Protein AF-A0A1Q5MLN7-F1 (afdb_monomer_lite)

Secondary structure (DSSP, 8-state):
--------S-TTSHHHHHHHTT-SSS-GGGGSSS-SSS---TT-GGG--TTHHHHHHHHT-

Sequence (61 aa):
MSSANDSPPEQLAPAAIIRDLDLLRPIYAQTAAYGHFGRELPDFTWERTDRVDALRAAAGL

pLDDT: mean 88.7, std 17.03, range [40.0, 98.19]

Foldseek 3Di:
DDDDPPPDDPCPPPVNCCVQQVPPDPLCVVCVPPHLDPDPDPNNSVNDPVCVVVVCVVVVD

Structure (mmCIF, N/CA/C/O backbone):
data_AF-A0A1Q5MLN7-F1
#
_entry.id   AF-A0A1Q5MLN7-F1
#
loop_
_atom_site.group_PDB
_atom_site.id
_atom_site.type_symbol
_atom_site.label_atom_id
_atom_site.label_alt_id
_atom_site.label_comp_id
_atom_site.label_asym_id
_atom_site.label_entity_id
_atom_site.label_seq_id
_atom_site.pdbx_PDB_ins_code
_atom_site.Cartn_x
_atom_site.Cartn_y
_atom_site.Cartn_z
_atom_site.occupancy
_atom_site.B_iso_or_equiv
_atom_site.auth_seq_id
_atom_site.auth_comp_id
_atom_site.auth_asym_id
_atom_site.auth_atom_id
_atom_site.pdbx_PDB_model_num
ATOM 1 N N . MET A 1 1 ? -20.335 -20.194 25.252 1.00 40.00 1 MET A N 1
ATOM 2 C CA . MET A 1 1 ? -19.956 -20.579 23.877 1.00 40.00 1 MET A CA 1
ATOM 3 C C . MET A 1 1 ? -18.790 -19.698 23.481 1.00 40.00 1 MET A C 1
ATOM 5 O O . MET A 1 1 ? -18.967 -18.500 23.335 1.00 40.00 1 MET A O 1
ATOM 9 N N . SER A 1 2 ? -17.590 -20.277 23.502 1.00 42.44 2 SER A N 1
ATOM 10 C CA . SER A 1 2 ? -16.328 -19.599 23.211 1.00 42.44 2 SER A CA 1
ATOM 11 C C . SER A 1 2 ? -16.280 -19.306 21.714 1.00 42.44 2 SER A C 1
ATOM 13 O O . SER A 1 2 ? -16.239 -20.239 20.915 1.00 42.44 2 SER A O 1
ATOM 15 N N . SER A 1 3 ? -16.361 -18.030 21.334 1.00 45.00 3 SER A N 1
ATOM 16 C CA . SER A 1 3 ? -16.036 -17.620 19.971 1.00 45.00 3 SER A CA 1
ATOM 17 C C . SER A 1 3 ? -14.536 -17.792 19.796 1.00 45.00 3 SER A C 1
ATOM 19 O O . SER A 1 3 ? -13.739 -17.214 20.535 1.00 45.00 3 SER A O 1
ATOM 21 N N . ALA A 1 4 ? -14.197 -18.689 18.880 1.00 46.69 4 ALA A N 1
ATOM 22 C CA . ALA A 1 4 ? -12.852 -19.098 18.561 1.00 46.69 4 ALA A CA 1
ATOM 23 C C . ALA A 1 4 ? -11.974 -17.899 18.191 1.00 46.69 4 ALA A C 1
ATOM 25 O O . ALA A 1 4 ? -12.418 -16.925 17.588 1.00 46.69 4 ALA A O 1
ATOM 26 N N . ASN A 1 5 ? -10.706 -18.028 18.555 1.00 47.62 5 ASN A N 1
ATOM 27 C CA . ASN A 1 5 ? -9.585 -17.247 18.071 1.00 47.62 5 ASN A CA 1
ATOM 28 C C . ASN A 1 5 ? -9.489 -17.348 16.532 1.00 47.62 5 ASN A C 1
ATOM 30 O O . ASN A 1 5 ? -8.729 -18.164 16.021 1.00 47.62 5 ASN A O 1
ATOM 34 N N . ASP A 1 6 ? -10.268 -16.542 15.809 1.00 55.00 6 ASP A N 1
ATOM 35 C CA . ASP A 1 6 ? -10.170 -16.326 14.356 1.00 55.00 6 ASP A CA 1
ATOM 36 C C . ASP A 1 6 ? -9.175 -15.195 14.060 1.00 55.00 6 ASP A C 1
ATOM 38 O O . ASP A 1 6 ? -9.463 -14.237 13.348 1.00 55.00 6 ASP A O 1
ATOM 42 N N . SER A 1 7 ? -8.004 -15.243 14.701 1.00 52.97 7 SER A N 1
ATOM 43 C CA . SER A 1 7 ? -6.925 -14.321 14.362 1.00 52.97 7 SER A CA 1
ATOM 44 C C . SER A 1 7 ? -6.403 -14.740 12.983 1.00 52.97 7 SER A C 1
ATOM 46 O O . SER A 1 7 ? -5.839 -15.835 12.881 1.00 52.97 7 SER A O 1
ATOM 48 N N . PRO A 1 8 ? -6.590 -13.937 11.915 1.00 57.19 8 PRO A N 1
ATOM 49 C CA . PRO A 1 8 ? -6.030 -14.261 10.608 1.00 57.19 8 PRO A CA 1
ATOM 50 C C . PRO A 1 8 ? -4.501 -14.395 10.725 1.00 57.19 8 PRO A C 1
ATOM 52 O O . PRO A 1 8 ? -3.923 -13.875 11.688 1.00 57.19 8 PRO A O 1
ATOM 55 N N . PRO A 1 9 ? -3.821 -15.060 9.765 1.00 57.75 9 PRO A N 1
ATOM 56 C CA . PRO A 1 9 ? -2.359 -15.020 9.697 1.00 57.75 9 PRO A CA 1
ATOM 57 C C . PRO A 1 9 ? -1.921 -13.568 9.872 1.00 57.75 9 PRO A C 1
ATOM 59 O O . PRO A 1 9 ? -2.521 -12.699 9.234 1.00 57.75 9 PRO A O 1
ATOM 62 N N . GLU A 1 10 ? -0.975 -13.329 10.789 1.00 72.06 10 GLU A N 1
ATOM 63 C CA . GLU A 1 10 ? -0.571 -11.997 11.258 1.00 72.06 10 GLU A CA 1
ATOM 64 C C . GLU A 1 10 ? -0.678 -10.971 10.122 1.00 72.06 10 GLU A C 1
ATOM 66 O O . GLU A 1 10 ? -0.115 -11.183 9.052 1.00 72.06 10 GLU A O 1
ATOM 71 N N . GLN A 1 11 ? -1.442 -9.889 10.307 1.00 78.00 11 GLN A N 1
ATOM 72 C CA . GLN A 1 11 ? -1.831 -8.983 9.207 1.00 78.00 11 GLN A CA 1
ATOM 73 C C . GLN A 1 11 ? -0.631 -8.394 8.438 1.00 78.00 11 GLN A C 1
ATOM 75 O O . GLN A 1 11 ? -0.770 -7.988 7.288 1.00 78.00 11 GLN A O 1
ATOM 80 N N . LEU A 1 12 ? 0.550 -8.374 9.063 1.00 88.31 12 LEU A N 1
ATOM 81 C CA . LEU A 1 12 ? 1.808 -7.893 8.490 1.00 88.31 12 LEU A CA 1
ATOM 82 C C . LEU A 1 12 ? 2.726 -9.016 7.981 1.00 88.31 12 LEU A C 1
ATOM 84 O O . LEU A 1 12 ? 3.825 -8.741 7.501 1.00 88.31 12 LEU A O 1
ATOM 88 N N . ALA A 1 13 ? 2.302 -10.278 8.062 1.00 94.31 13 ALA A N 1
ATOM 89 C CA . ALA A 1 13 ? 3.019 -11.382 7.448 1.00 94.31 13 ALA A CA 1
ATOM 90 C C . ALA A 1 13 ? 3.149 -11.128 5.933 1.00 94.31 13 ALA A C 1
ATOM 92 O O . ALA A 1 13 ? 2.188 -10.670 5.307 1.00 94.31 13 ALA A O 1
ATOM 93 N N . PRO A 1 14 ? 4.281 -11.482 5.293 1.00 95.94 14 PRO A N 1
ATOM 94 C CA . PRO A 1 14 ? 4.489 -11.225 3.864 1.00 95.94 14 PRO A CA 1
ATOM 95 C C . PRO A 1 14 ? 3.356 -11.749 2.971 1.00 95.94 14 PRO A C 1
ATOM 97 O O . PRO A 1 14 ? 2.918 -11.070 2.045 1.00 95.94 14 PRO A O 1
ATOM 100 N N . ALA A 1 15 ? 2.830 -12.935 3.288 1.00 95.62 15 ALA A N 1
ATOM 101 C CA . ALA A 1 15 ? 1.710 -13.528 2.562 1.00 95.62 15 ALA A CA 1
ATOM 102 C C . ALA A 1 15 ? 0.408 -12.719 2.707 1.00 95.62 15 ALA A C 1
ATOM 104 O O . ALA A 1 15 ? -0.363 -12.628 1.752 1.00 95.62 15 ALA A O 1
ATOM 105 N N . ALA A 1 16 ? 0.167 -12.117 3.877 1.00 95.12 16 ALA A N 1
ATOM 106 C CA . ALA A 1 16 ? -0.988 -11.255 4.102 1.00 95.12 16 ALA A CA 1
ATOM 107 C C . ALA A 1 16 ? -0.871 -9.956 3.294 1.00 95.12 16 ALA A C 1
ATOM 109 O O . ALA A 1 16 ? -1.822 -9.591 2.612 1.00 95.12 16 ALA A O 1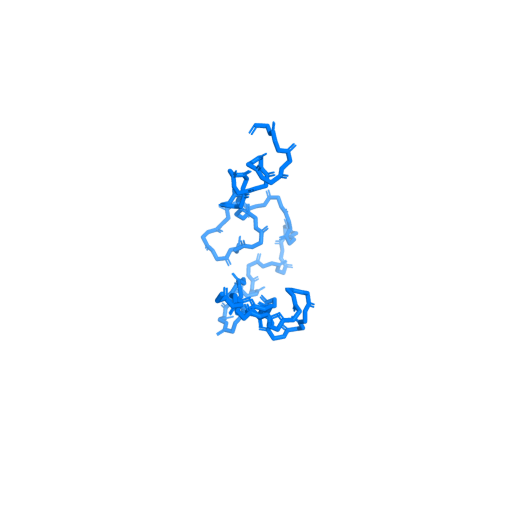
ATOM 110 N N . ILE A 1 17 ? 0.311 -9.328 3.268 1.00 95.69 17 ILE A N 1
ATOM 111 C CA . ILE A 1 17 ? 0.564 -8.105 2.486 1.00 95.69 17 ILE A CA 1
ATOM 112 C C . ILE A 1 17 ? 0.342 -8.352 0.989 1.00 95.69 17 ILE A C 1
ATOM 114 O O . ILE A 1 17 ? -0.360 -7.584 0.334 1.00 95.69 17 ILE A O 1
ATOM 118 N N . ILE A 1 18 ? 0.904 -9.441 0.451 1.00 96.88 18 ILE A N 1
ATOM 119 C CA . ILE A 1 18 ? 0.755 -9.807 -0.965 1.00 96.88 18 ILE A CA 1
ATOM 120 C C . ILE A 1 18 ? -0.715 -9.981 -1.349 1.00 96.88 18 ILE A C 1
ATOM 122 O O . ILE A 1 18 ? -1.125 -9.514 -2.410 1.00 96.88 18 ILE A O 1
ATOM 126 N N . ARG A 1 19 ? -1.492 -10.659 -0.499 1.00 96.06 19 ARG A N 1
ATOM 127 C CA . ARG A 1 19 ? -2.917 -10.909 -0.726 1.00 96.06 19 ARG A CA 1
ATOM 128 C C . ARG A 1 19 ? -3.730 -9.622 -0.629 1.00 96.06 19 ARG A C 1
ATOM 130 O O . ARG A 1 19 ? -4.508 -9.329 -1.527 1.00 96.06 19 ARG A O 1
ATOM 137 N N . ASP A 1 20 ? -3.559 -8.872 0.453 1.00 95.44 20 ASP A N 1
ATOM 138 C CA . ASP A 1 20 ? -4.387 -7.708 0.763 1.00 95.44 20 ASP A CA 1
ATOM 139 C C . ASP A 1 20 ? -4.158 -6.551 -0.220 1.00 95.44 20 ASP A C 1
ATOM 141 O O . ASP A 1 20 ? -5.097 -5.830 -0.551 1.00 95.44 20 ASP A O 1
ATOM 145 N N . LEU A 1 21 ? -2.922 -6.386 -0.704 1.00 96.56 21 LEU A N 1
ATOM 146 C CA . LEU A 1 21 ? -2.571 -5.397 -1.725 1.00 96.56 21 LEU A CA 1
ATOM 147 C C . LEU A 1 21 ? -2.612 -5.969 -3.152 1.00 96.56 21 LEU A C 1
ATOM 149 O O . LEU A 1 21 ? -2.306 -5.246 -4.097 1.00 96.56 21 LEU A O 1
ATOM 153 N N . ASP A 1 22 ? -2.984 -7.237 -3.339 1.00 97.19 22 ASP A N 1
ATOM 154 C CA . ASP A 1 22 ? -3.067 -7.889 -4.652 1.00 97.19 22 ASP A CA 1
ATOM 155 C C . ASP A 1 22 ? -1.790 -7.686 -5.501 1.00 97.19 22 ASP A C 1
ATOM 157 O O . ASP A 1 22 ? -1.799 -7.079 -6.575 1.00 97.19 22 ASP A O 1
ATOM 161 N N . LEU A 1 23 ? -0.640 -8.117 -4.972 1.00 98.00 23 LEU A N 1
ATOM 162 C CA . LEU A 1 23 ? 0.682 -7.771 -5.522 1.00 98.00 23 LEU A CA 1
ATOM 163 C C . LEU A 1 23 ? 1.205 -8.739 -6.596 1.00 98.00 23 LEU A C 1
ATOM 165 O O . LEU A 1 23 ? 2.173 -8.425 -7.291 1.00 98.00 23 LEU A O 1
ATOM 169 N 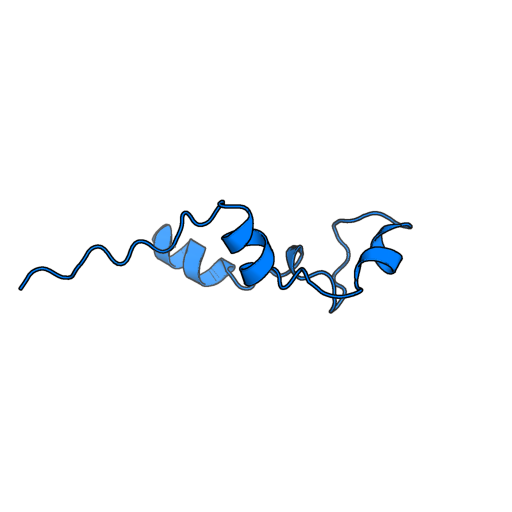N . LEU A 1 24 ? 0.598 -9.913 -6.780 1.00 98.06 24 LEU A N 1
ATOM 170 C CA . LEU A 1 24 ? 1.044 -10.899 -7.782 1.00 98.06 24 LEU A CA 1
ATOM 171 C C . LEU A 1 24 ? 0.507 -10.572 -9.184 1.00 98.06 24 LEU A C 1
ATOM 173 O O . LEU A 1 24 ? -0.119 -11.399 -9.845 1.00 98.06 24 LEU A O 1
ATOM 177 N N . ARG A 1 25 ? 0.763 -9.341 -9.635 1.00 98.06 25 ARG A N 1
ATOM 178 C CA . ARG A 1 25 ? 0.321 -8.782 -10.918 1.00 98.06 25 ARG A CA 1
ATOM 179 C C . ARG A 1 25 ? 1.459 -7.994 -11.581 1.00 98.06 25 ARG A C 1
ATOM 181 O O . ARG A 1 25 ? 2.342 -7.489 -10.885 1.00 98.06 25 ARG A O 1
ATOM 188 N N . PRO A 1 26 ? 1.460 -7.835 -12.915 1.00 97.88 26 PRO A N 1
ATOM 189 C CA . PRO A 1 26 ? 2.493 -7.082 -13.628 1.00 97.88 26 PRO A CA 1
ATOM 190 C C . PRO A 1 26 ? 2.280 -5.553 -13.534 1.00 97.88 26 PRO A C 1
ATOM 192 O O . PRO A 1 26 ? 2.131 -4.877 -14.546 1.00 97.88 26 PRO A O 1
ATOM 195 N N . ILE A 1 27 ? 2.275 -4.997 -12.318 1.00 97.88 27 ILE A N 1
ATOM 196 C CA . ILE A 1 27 ? 1.935 -3.582 -12.040 1.00 97.88 27 ILE A CA 1
ATOM 197 C C . ILE A 1 27 ? 3.152 -2.660 -11.826 1.00 97.88 27 ILE A C 1
ATOM 199 O O . ILE A 1 27 ? 3.026 -1.439 -11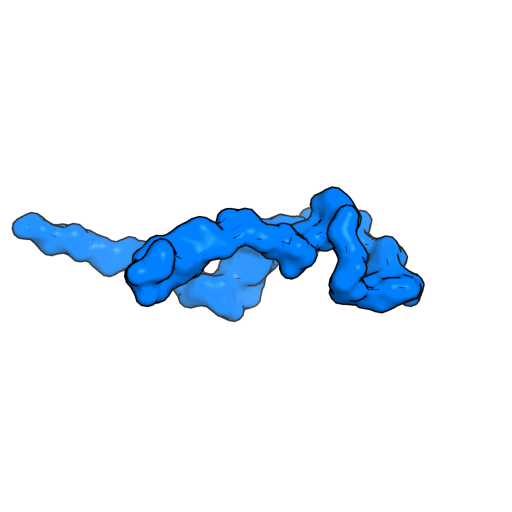.774 1.00 97.88 27 ILE A O 1
ATOM 203 N N . TYR A 1 28 ? 4.355 -3.227 -11.724 1.00 97.94 28 TYR A N 1
ATOM 204 C CA . TYR A 1 28 ? 5.545 -2.519 -11.229 1.00 97.94 28 TYR A CA 1
ATOM 205 C C . TYR A 1 28 ? 6.228 -1.591 -12.245 1.00 97.94 28 TYR A C 1
ATOM 207 O O . TYR A 1 28 ? 6.995 -0.715 -11.861 1.00 97.94 28 TYR A O 1
ATOM 215 N N . ALA A 1 29 ? 5.962 -1.730 -13.548 1.00 97.94 29 ALA A N 1
ATOM 216 C CA . ALA A 1 29 ? 6.613 -0.886 -14.557 1.00 97.94 29 ALA A CA 1
ATOM 217 C C . ALA A 1 29 ? 6.292 0.609 -14.359 1.00 97.94 29 ALA A C 1
ATOM 219 O O . ALA A 1 29 ? 7.157 1.466 -14.532 1.00 97.94 29 ALA A O 1
ATOM 220 N N . GLN A 1 30 ? 5.066 0.921 -13.926 1.00 96.31 30 GLN A N 1
ATOM 221 C CA . GLN A 1 30 ? 4.612 2.295 -13.704 1.00 96.31 30 GLN A CA 1
ATOM 222 C C . GLN A 1 30 ? 5.265 2.964 -12.486 1.00 96.31 30 GLN A C 1
ATOM 224 O O . GLN A 1 30 ? 5.228 4.191 -12.390 1.00 96.31 30 GLN A O 1
ATOM 229 N N . THR A 1 31 ? 5.853 2.195 -11.561 1.00 97.06 31 THR A N 1
ATOM 230 C CA . THR A 1 31 ? 6.542 2.744 -10.383 1.00 97.06 31 THR A CA 1
ATOM 231 C C . THR A 1 31 ? 7.994 3.131 -10.671 1.00 97.06 31 THR A C 1
ATOM 233 O O . THR A 1 31 ? 8.602 3.838 -9.876 1.00 97.06 31 THR A O 1
ATOM 236 N N . ALA A 1 32 ? 8.569 2.683 -11.796 1.00 97.44 32 ALA A N 1
ATOM 237 C CA . ALA A 1 32 ? 9.976 2.913 -12.144 1.00 97.44 32 ALA A CA 1
ATOM 238 C C . ALA A 1 32 ? 10.302 4.380 -12.493 1.00 97.44 32 ALA A C 1
ATOM 240 O O . ALA A 1 32 ? 11.471 4.753 -12.579 1.00 97.44 32 ALA A O 1
ATOM 241 N N . ALA A 1 33 ? 9.279 5.214 -12.688 1.00 96.69 33 ALA A N 1
ATOM 242 C CA . ALA A 1 33 ? 9.403 6.645 -12.920 1.00 96.69 33 ALA A CA 1
ATOM 243 C C . ALA A 1 33 ? 8.352 7.407 -12.106 1.00 96.69 33 ALA A C 1
ATOM 245 O O . ALA A 1 33 ? 7.267 6.895 -11.832 1.00 96.69 33 ALA A O 1
ATOM 246 N N . TYR A 1 34 ? 8.675 8.651 -11.749 1.00 94.56 34 TYR A N 1
ATOM 247 C CA . TYR A 1 34 ? 7.777 9.567 -11.029 1.00 94.56 34 TYR A CA 1
ATOM 248 C C . TYR A 1 34 ? 7.360 9.099 -9.623 1.00 94.56 34 TYR A C 1
ATOM 250 O O . TYR A 1 34 ? 6.399 9.6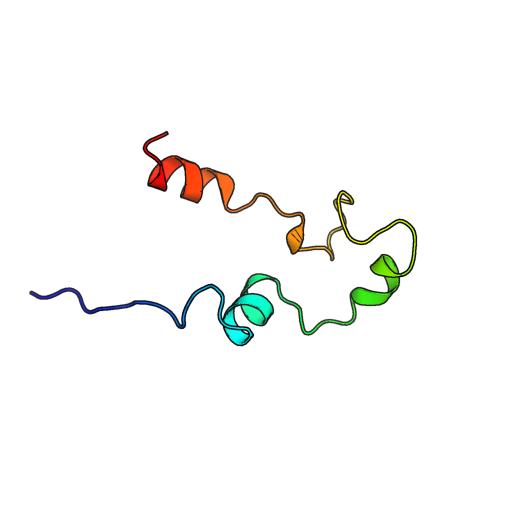18 -9.063 1.00 94.56 34 TYR A O 1
ATOM 258 N N . GLY A 1 35 ? 8.113 8.164 -9.036 1.00 96.38 35 GLY A N 1
ATOM 259 C CA . GLY A 1 35 ? 7.938 7.709 -7.659 1.00 96.38 35 GLY A CA 1
ATOM 260 C C . GLY A 1 35 ? 6.887 6.609 -7.476 1.00 96.38 35 GLY A C 1
ATOM 261 O O . GLY A 1 35 ? 6.023 6.373 -8.325 1.00 96.38 35 GLY A O 1
ATOM 262 N N . HIS A 1 36 ? 6.994 5.935 -6.327 1.00 97.81 36 HIS A N 1
ATOM 263 C CA . HIS A 1 36 ? 6.133 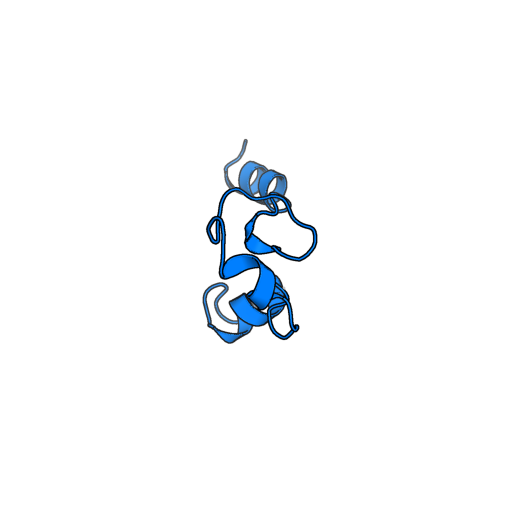4.819 -5.919 1.00 97.81 36 HIS A CA 1
ATOM 264 C C . HIS A 1 36 ? 4.855 5.263 -5.191 1.00 97.81 36 HIS A C 1
ATOM 266 O O . HIS A 1 36 ? 3.878 4.519 -5.195 1.00 97.81 36 HIS A O 1
ATOM 272 N N . PHE A 1 37 ? 4.874 6.447 -4.570 1.00 98.19 37 PHE A N 1
ATOM 273 C CA . PHE A 1 37 ? 3.832 6.918 -3.656 1.00 98.19 37 PHE A CA 1
ATOM 274 C C . PHE A 1 37 ? 3.196 8.236 -4.102 1.00 98.19 37 PHE A C 1
ATOM 276 O O . PHE A 1 37 ? 3.810 8.995 -4.858 1.00 98.19 37 PHE A O 1
ATOM 283 N N . GLY A 1 38 ? 1.993 8.520 -3.595 1.00 97.00 38 GLY A N 1
ATOM 284 C CA . GLY A 1 38 ? 1.264 9.773 -3.832 1.00 97.00 38 GLY A CA 1
ATOM 285 C C . GLY A 1 38 ? 0.639 9.875 -5.224 1.00 97.00 38 GLY A C 1
ATOM 286 O O . GLY A 1 38 ? 0.344 10.971 -5.701 1.00 97.00 38 GLY A O 1
ATOM 287 N N . ARG A 1 39 ? 0.483 8.736 -5.906 1.00 96.69 39 ARG A N 1
ATOM 288 C CA . ARG A 1 39 ? -0.092 8.629 -7.250 1.00 96.69 39 ARG A CA 1
ATOM 289 C C . ARG A 1 39 ? -1.284 7.681 -7.212 1.00 96.69 39 ARG A C 1
ATOM 291 O O . ARG A 1 39 ? -1.099 6.469 -7.202 1.00 96.69 39 ARG A O 1
ATOM 298 N N . GLU A 1 40 ? -2.494 8.227 -7.253 1.00 95.56 40 GLU A N 1
ATOM 299 C CA . GLU A 1 40 ? -3.749 7.462 -7.221 1.00 95.56 40 GLU A CA 1
ATOM 300 C C . GLU A 1 40 ? -4.041 6.786 -8.574 1.00 95.56 40 GLU A C 1
ATOM 302 O O . GLU A 1 40 ? -4.907 7.202 -9.345 1.00 95.56 40 GLU A O 1
ATOM 307 N N . LEU A 1 41 ? -3.271 5.745 -8.896 1.00 95.38 41 LEU A N 1
ATOM 308 C CA . LEU A 1 41 ? -3.483 4.908 -10.076 1.00 95.38 41 LEU A CA 1
ATOM 309 C C . LEU A 1 41 ? -4.265 3.637 -9.714 1.00 95.38 41 LEU A C 1
ATOM 311 O O . LEU A 1 41 ? -4.044 3.093 -8.632 1.00 95.38 41 LEU A O 1
ATOM 315 N N . PRO A 1 42 ? -5.099 3.087 -10.622 1.00 94.50 42 PRO A N 1
ATOM 316 C CA . PRO A 1 42 ? -5.879 1.873 -10.348 1.00 94.50 42 PRO A CA 1
ATOM 317 C C . PRO A 1 42 ? -5.041 0.667 -9.895 1.00 94.50 42 PRO A C 1
ATOM 319 O O . PRO A 1 42 ? -5.507 -0.160 -9.115 1.00 94.50 42 PRO A O 1
ATOM 322 N N . ASP A 1 43 ? -3.798 0.575 -10.369 1.00 96.31 43 ASP A N 1
ATOM 323 C CA . ASP A 1 43 ? -2.891 -0.527 -10.052 1.00 96.31 43 ASP A CA 1
ATOM 324 C C . ASP A 1 43 ? -2.191 -0.377 -8.692 1.00 96.31 43 ASP A C 1
ATOM 326 O O . ASP A 1 43 ? -1.729 -1.373 -8.132 1.00 96.31 43 ASP A O 1
ATOM 330 N N . PHE A 1 44 ? -2.120 0.840 -8.143 1.00 97.69 44 PHE A N 1
ATOM 331 C CA . PHE A 1 44 ? -1.396 1.149 -6.906 1.00 97.69 44 PHE A CA 1
ATOM 332 C C . PHE A 1 44 ? -2.323 0.995 -5.706 1.00 97.69 44 PHE A C 1
ATOM 334 O O . PHE A 1 44 ? -2.788 1.951 -5.091 1.00 97.69 44 PHE A O 1
ATOM 341 N N . THR A 1 45 ? -2.598 -0.257 -5.367 1.00 97.69 45 THR A N 1
ATOM 342 C CA . THR A 1 45 ? -3.507 -0.638 -4.279 1.00 97.69 45 THR A CA 1
ATOM 343 C C . THR A 1 45 ? -3.083 -0.110 -2.909 1.00 97.69 45 THR A C 1
ATOM 345 O O . THR A 1 45 ? -3.942 0.084 -2.057 1.00 97.69 45 THR A O 1
ATOM 348 N N . TRP A 1 46 ? -1.795 0.174 -2.699 1.00 97.62 46 TRP A N 1
ATOM 349 C CA . TRP A 1 46 ? -1.270 0.777 -1.467 1.00 97.62 46 TRP A CA 1
ATOM 350 C C . TRP A 1 46 ? -1.654 2.248 -1.269 1.00 97.62 46 TRP A C 1
ATOM 352 O O . TRP A 1 46 ? -1.554 2.741 -0.151 1.00 97.62 46 TRP A O 1
ATOM 362 N N . GLU A 1 47 ? -2.111 2.942 -2.312 1.00 98.19 47 GLU A N 1
ATOM 363 C CA . GLU A 1 47 ? -2.620 4.318 -2.206 1.00 98.19 47 GLU A CA 1
ATOM 364 C C . GLU A 1 47 ? -4.112 4.361 -1.834 1.00 98.19 47 GLU A C 1
ATOM 366 O O . GLU A 1 47 ? -4.667 5.429 -1.581 1.00 98.19 47 GLU A O 1
ATOM 371 N N . ARG A 1 48 ? -4.795 3.208 -1.786 1.00 97.06 48 ARG A N 1
ATOM 372 C CA . ARG A 1 48 ? -6.214 3.150 -1.418 1.00 97.06 48 ARG A CA 1
ATOM 373 C C . ARG A 1 48 ? -6.409 3.512 0.054 1.00 97.06 48 ARG A C 1
ATOM 375 O O . ARG A 1 48 ? -5.705 3.037 0.939 1.00 97.06 48 ARG A O 1
ATOM 382 N N . THR A 1 49 ? -7.456 4.286 0.319 1.00 96.88 49 THR A N 1
ATOM 383 C CA . THR A 1 49 ? -7.898 4.693 1.665 1.00 96.88 49 THR A CA 1
ATOM 384 C C . THR A 1 49 ? -9.158 3.944 2.114 1.00 96.88 49 THR A C 1
ATOM 386 O O . THR A 1 49 ? -9.928 4.402 2.954 1.00 96.88 49 THR A O 1
ATOM 389 N N . ASP A 1 50 ? -9.366 2.744 1.584 1.00 94.81 50 ASP A N 1
ATOM 390 C CA . ASP A 1 50 ? -10.551 1.907 1.812 1.00 94.81 50 ASP A CA 1
ATOM 391 C C . ASP A 1 50 ? -10.681 1.355 3.243 1.00 94.81 50 ASP A C 1
ATOM 393 O O . ASP A 1 50 ? -11.744 0.876 3.632 1.00 94.81 50 ASP A O 1
ATOM 397 N N . ARG A 1 51 ? -9.623 1.454 4.053 1.00 94.44 51 ARG A N 1
ATOM 398 C CA . ARG A 1 51 ? -9.630 1.070 5.474 1.00 94.44 51 ARG A CA 1
ATOM 399 C C . ARG A 1 51 ? -9.981 2.213 6.430 1.00 94.44 51 ARG A C 1
ATOM 401 O O . ARG A 1 51 ? -10.050 1.975 7.634 1.00 94.44 51 ARG A O 1
ATOM 408 N N . VAL A 1 52 ? -10.205 3.435 5.937 1.00 97.56 52 VAL A N 1
ATOM 409 C CA . VAL A 1 52 ? -10.425 4.621 6.789 1.00 97.56 52 VAL A CA 1
ATOM 410 C C . VAL A 1 52 ? -11.597 4.438 7.753 1.00 97.56 52 VAL A C 1
ATOM 412 O O . VAL A 1 52 ? -11.442 4.701 8.944 1.00 97.56 52 VAL A O 1
ATOM 415 N N . ASP A 1 53 ? -12.745 3.954 7.281 1.00 97.19 53 ASP A N 1
ATOM 416 C CA . ASP A 1 53 ? -13.935 3.832 8.133 1.00 97.19 53 ASP A CA 1
ATOM 417 C C . ASP A 1 53 ? -13.777 2.732 9.188 1.00 97.19 53 ASP A C 1
ATOM 419 O O . ASP A 1 53 ? -14.143 2.926 10.347 1.00 97.19 53 ASP A O 1
ATOM 423 N N . ALA A 1 54 ? -13.144 1.610 8.825 1.00 94.75 54 ALA A N 1
ATOM 424 C CA . ALA A 1 54 ? -12.814 0.549 9.775 1.00 94.75 54 ALA A CA 1
ATOM 425 C C . ALA A 1 54 ? -11.857 1.050 10.872 1.00 94.75 54 ALA A C 1
ATOM 427 O O . ALA A 1 54 ? -12.033 0.723 12.045 1.00 94.75 54 ALA A O 1
ATOM 428 N N . LEU A 1 55 ? -10.873 1.877 10.504 1.00 95.56 55 LEU A N 1
ATOM 429 C CA . LEU A 1 55 ? -9.935 2.478 11.452 1.00 95.56 55 LEU A CA 1
ATOM 430 C C . LEU A 1 55 ? -10.611 3.505 12.368 1.00 95.56 55 LEU A C 1
ATOM 432 O O . LEU A 1 55 ? -10.335 3.505 13.565 1.00 95.56 55 LEU A O 1
ATOM 436 N N . ARG A 1 56 ? -11.514 4.343 11.843 1.00 97.69 56 ARG A N 1
ATOM 437 C CA . ARG A 1 56 ? -12.306 5.283 12.658 1.00 97.69 56 ARG A CA 1
ATOM 438 C C . ARG A 1 56 ? -13.158 4.545 13.682 1.00 97.69 56 ARG A C 1
ATOM 440 O O . ARG A 1 56 ? -13.028 4.811 14.873 1.00 97.69 56 ARG A O 1
ATOM 447 N N . ALA A 1 57 ? -13.903 3.534 13.235 1.00 97.12 57 ALA A N 1
ATOM 448 C CA . ALA A 1 57 ? -14.721 2.710 14.116 1.00 97.12 57 ALA A CA 1
ATOM 449 C C . ALA A 1 57 ? -13.882 2.025 15.211 1.00 97.12 57 ALA A C 1
ATOM 451 O O . ALA A 1 57 ? -14.267 2.038 16.379 1.00 97.12 57 ALA A O 1
ATOM 452 N N . ALA A 1 58 ? -12.711 1.478 14.863 1.00 95.12 58 ALA A N 1
ATOM 453 C CA . ALA A 1 58 ? -11.798 0.866 15.832 1.00 95.12 58 ALA A CA 1
ATOM 454 C C . ALA A 1 58 ? -11.205 1.880 16.829 1.00 95.12 58 ALA A C 1
ATOM 456 O O . ALA A 1 58 ? -10.931 1.527 17.975 1.00 95.12 58 ALA A O 1
ATOM 457 N N . ALA A 1 59 ? -11.025 3.134 16.410 1.00 96.81 59 ALA A N 1
ATOM 458 C CA . ALA A 1 59 ? -10.570 4.229 17.262 1.00 96.81 59 ALA A CA 1
ATOM 459 C C . ALA A 1 59 ? -11.697 4.866 18.104 1.00 96.81 59 ALA A C 1
ATOM 461 O O . ALA A 1 59 ? -11.407 5.709 18.952 1.00 96.81 59 ALA A O 1
ATOM 462 N N . GLY A 1 60 ? -12.961 4.478 17.890 1.00 95.75 60 GLY A N 1
ATOM 463 C CA . GLY A 1 60 ? -14.124 5.099 18.533 1.00 95.75 60 GLY A CA 1
ATOM 464 C C . GLY A 1 60 ? -14.451 6.501 18.003 1.00 95.75 60 GLY A C 1
ATOM 465 O O . GLY A 1 6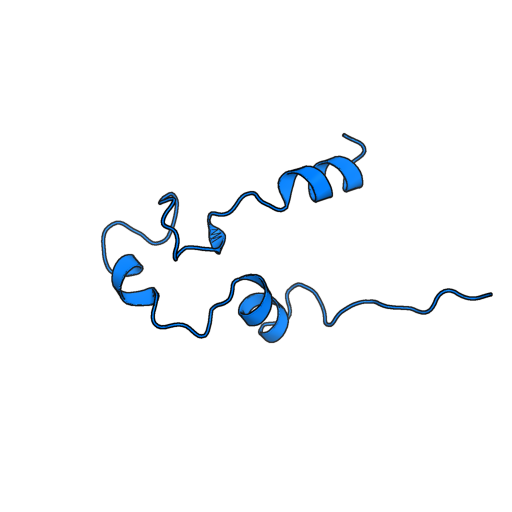0 ? -15.016 7.306 18.745 1.00 95.75 60 GLY A O 1
ATOM 466 N N . LEU A 1 61 ? -14.057 6.790 16.758 1.00 91.38 61 LEU A N 1
ATOM 467 C CA . LEU A 1 61 ? -14.312 8.037 16.028 1.00 91.38 61 LEU A CA 1
ATOM 468 C C . LEU A 1 61 ? -15.471 7.899 15.038 1.00 91.38 61 LEU A C 1
ATOM 470 O O . LEU A 1 61 ? -15.649 6.791 14.481 1.00 91.38 61 LEU A O 1
#

Radius of gyration: 15.57 Å; chains: 1; bounding box: 30×30×38 Å